Protein AF-A0A973HMV5-F1 (afdb_monomer)

pLDDT: mean 91.81, std 9.18, range [50.28, 97.12]

Radius of gyration: 9.89 Å; Cα contacts (8 Å, |Δi|>4): 31; chains: 1; bounding box: 21×18×23 Å

Structure (mmCIF, N/CA/C/O backbone):
data_AF-A0A973HMV5-F1
#
_entry.id   AF-A0A973HMV5-F1
#
loop_
_atom_site.group_PDB
_atom_site.id
_atom_site.type_symbol
_atom_site.label_atom_id
_atom_site.label_alt_id
_atom_site.label_comp_id
_atom_site.label_asym_id
_atom_site.label_entity_id
_atom_site.label_seq_id
_atom_site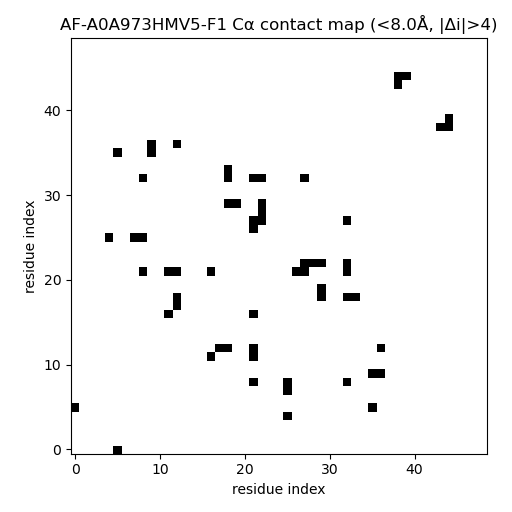.pdbx_PDB_ins_code
_atom_site.Cartn_x
_atom_site.Cartn_y
_atom_site.Cartn_z
_atom_site.occupancy
_atom_site.B_iso_or_equiv
_atom_site.auth_seq_id
_atom_site.auth_comp_id
_atom_site.auth_asym_id
_atom_site.auth_atom_id
_atom_site.pdbx_PDB_model_num
ATOM 1 N N . MET A 1 1 ? 9.392 -0.839 7.764 1.00 78.88 1 MET A N 1
ATOM 2 C CA . MET A 1 1 ? 8.284 -0.088 7.150 1.00 78.88 1 MET A CA 1
ATOM 3 C C . MET A 1 1 ? 7.669 0.730 8.261 1.00 78.88 1 MET A C 1
ATOM 5 O O . MET A 1 1 ? 7.273 0.140 9.260 1.00 78.88 1 MET A O 1
ATOM 9 N N . ASP A 1 2 ? 7.716 2.049 8.147 1.00 89.31 2 ASP A N 1
ATOM 10 C CA . ASP A 1 2 ? 7.158 2.973 9.139 1.00 89.31 2 ASP A CA 1
ATOM 11 C C . ASP A 1 2 ? 5.674 3.276 8.849 1.00 89.31 2 ASP A C 1
ATOM 13 O O . ASP A 1 2 ? 5.118 2.845 7.831 1.00 89.31 2 ASP A O 1
ATOM 17 N N . ARG A 1 3 ? 5.017 3.989 9.774 1.00 90.06 3 ARG A N 1
ATOM 18 C CA . ARG A 1 3 ? 3.594 4.356 9.664 1.00 90.06 3 ARG A CA 1
ATOM 19 C C . ARG A 1 3 ? 3.316 5.176 8.402 1.00 90.06 3 ARG A C 1
ATOM 21 O O . ARG A 1 3 ? 2.316 4.922 7.734 1.00 90.06 3 ARG A O 1
ATOM 28 N N . GLU A 1 4 ? 4.197 6.112 8.061 1.00 92.38 4 GLU A N 1
ATOM 29 C CA . GLU A 1 4 ? 4.045 6.990 6.895 1.00 92.38 4 GLU A CA 1
ATOM 30 C C . GLU A 1 4 ? 4.076 6.190 5.588 1.00 92.38 4 GLU A C 1
ATOM 32 O O . GLU A 1 4 ? 3.231 6.379 4.711 1.00 92.38 4 GLU A O 1
ATOM 37 N N . GLN A 1 5 ? 4.983 5.220 5.480 1.00 92.31 5 GLN A N 1
ATOM 38 C CA . GLN A 1 5 ? 5.097 4.334 4.329 1.00 92.31 5 GLN A CA 1
ATOM 39 C C . GLN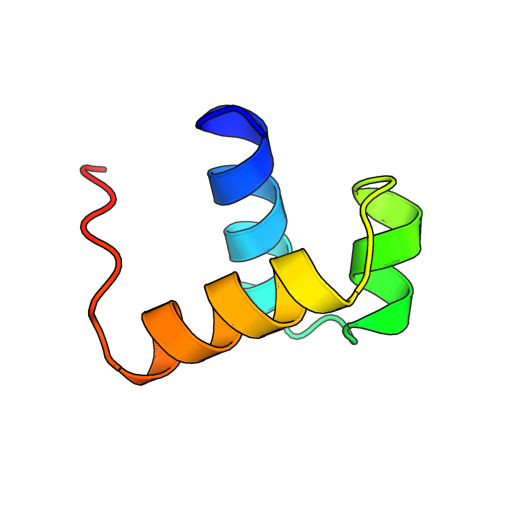 A 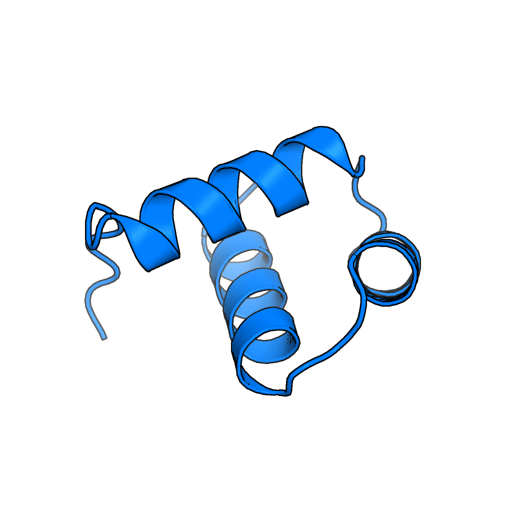1 5 ? 3.861 3.437 4.189 1.00 92.31 5 GLN A C 1
ATOM 41 O O . GLN A 1 5 ? 3.376 3.235 3.072 1.00 92.31 5 GLN A O 1
ATOM 46 N N . VAL A 1 6 ? 3.304 2.937 5.301 1.00 93.38 6 VAL A N 1
ATOM 47 C CA . VAL A 1 6 ? 2.035 2.184 5.285 1.00 93.38 6 VAL A CA 1
ATOM 48 C C . VAL A 1 6 ? 0.894 3.070 4.786 1.00 93.38 6 VAL A C 1
ATOM 50 O O . VAL A 1 6 ? 0.165 2.673 3.876 1.00 93.38 6 VAL A O 1
ATOM 53 N N . GLN A 1 7 ? 0.758 4.279 5.334 1.00 94.06 7 GLN A N 1
ATOM 54 C CA . GLN A 1 7 ? -0.278 5.235 4.931 1.00 94.06 7 GLN A CA 1
ATOM 55 C C . GLN A 1 7 ? -0.153 5.616 3.451 1.00 94.06 7 GLN A C 1
ATOM 57 O O . GLN A 1 7 ? -1.157 5.652 2.735 1.00 94.06 7 GLN A O 1
ATOM 62 N N . TYR A 1 8 ? 1.071 5.820 2.965 1.00 95.44 8 TYR A N 1
ATOM 63 C CA . TYR A 1 8 ? 1.337 6.090 1.558 1.00 95.44 8 TYR A CA 1
ATOM 64 C C . TYR A 1 8 ? 0.904 4.927 0.658 1.00 95.44 8 TYR A C 1
ATOM 66 O O . TYR A 1 8 ? 0.179 5.136 -0.314 1.00 95.44 8 TYR A O 1
ATOM 74 N N . ILE A 1 9 ? 1.268 3.687 1.003 1.00 95.88 9 ILE A N 1
ATOM 75 C CA . ILE A 1 9 ? 0.845 2.498 0.247 1.00 95.88 9 ILE A CA 1
ATOM 76 C C . ILE A 1 9 ? -0.683 2.380 0.222 1.00 95.88 9 ILE A C 1
ATOM 78 O O . ILE A 1 9 ? -1.263 2.081 -0.821 1.00 95.88 9 ILE A O 1
ATOM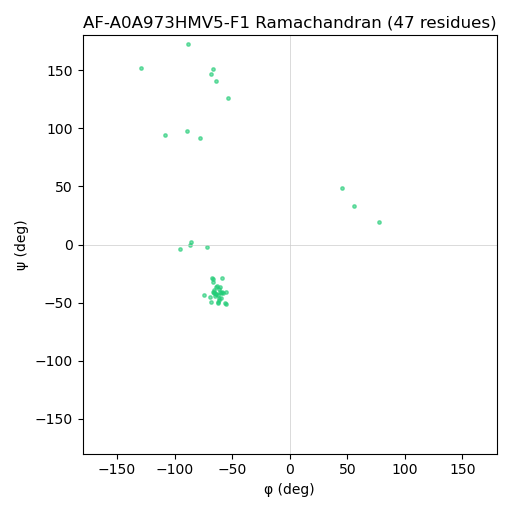 82 N N . ILE A 1 10 ? -1.344 2.648 1.346 1.00 95.31 10 ILE A N 1
ATOM 83 C CA . ILE A 1 10 ? -2.804 2.583 1.458 1.00 95.31 10 ILE A CA 1
ATOM 84 C C . ILE A 1 10 ? -3.480 3.642 0.602 1.00 95.31 10 ILE A C 1
ATOM 86 O O . ILE A 1 10 ? -4.464 3.330 -0.070 1.00 95.31 10 ILE A O 1
ATOM 90 N N . LYS A 1 11 ? -2.937 4.861 0.566 1.00 96.06 11 LYS A N 1
ATOM 91 C CA . LYS A 1 11 ? -3.394 5.903 -0.356 1.00 96.06 11 LYS A CA 1
ATOM 92 C C . LYS A 1 11 ? -3.333 5.407 -1.804 1.00 96.06 11 LYS A C 1
ATOM 94 O O . LYS A 1 11 ? -4.354 5.426 -2.484 1.00 96.06 11 LYS A O 1
ATOM 99 N N . LEU A 1 12 ? -2.192 4.870 -2.241 1.00 97.12 12 LEU A N 1
ATOM 100 C CA . LEU A 1 12 ? -2.031 4.363 -3.611 1.00 97.12 12 LEU A CA 1
ATOM 101 C C . LEU A 1 12 ? -2.963 3.174 -3.926 1.00 97.12 12 LEU A C 1
ATOM 103 O O . LEU A 1 12 ? -3.450 3.042 -5.049 1.00 97.12 12 LEU A O 1
ATOM 107 N N . LEU A 1 13 ? -3.219 2.300 -2.944 1.00 95.75 13 LEU A N 1
ATOM 108 C CA . LEU A 1 13 ? -4.179 1.198 -3.074 1.00 95.75 13 LEU A CA 1
ATOM 109 C C . LEU A 1 13 ? -5.617 1.717 -3.228 1.00 95.75 13 LEU A C 1
ATOM 111 O O . LEU A 1 13 ? -6.356 1.197 -4.063 1.00 95.75 13 LEU A O 1
ATOM 115 N N . ARG A 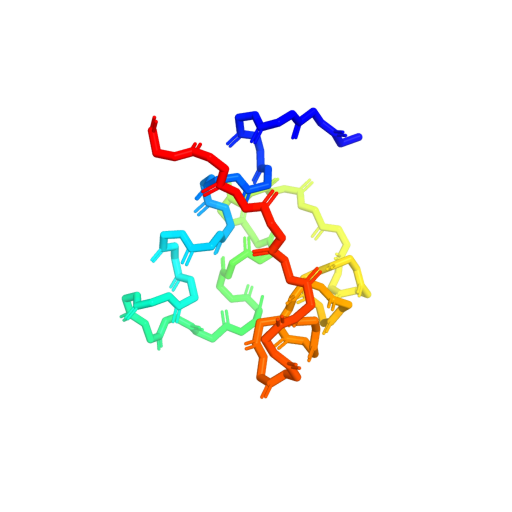1 14 ? -6.008 2.747 -2.464 1.00 94.94 14 ARG A N 1
ATOM 116 C CA . ARG A 1 14 ? -7.326 3.404 -2.569 1.00 94.94 14 ARG A CA 1
ATOM 117 C C . ARG A 1 14 ? -7.503 4.146 -3.894 1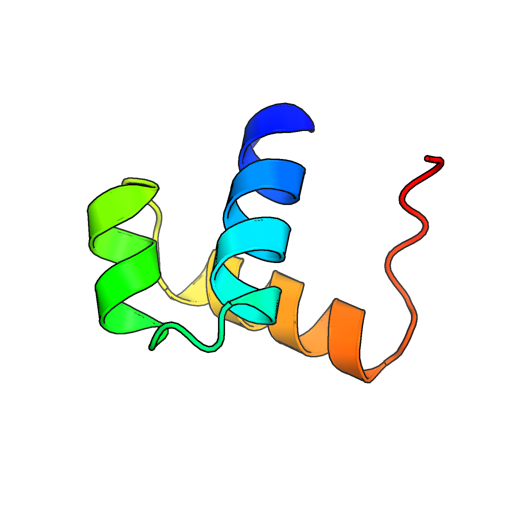.00 94.94 14 ARG A C 1
ATOM 119 O O . ARG A 1 14 ? -8.602 4.158 -4.432 1.00 94.94 14 ARG A O 1
ATOM 126 N N . GLU A 1 15 ? -6.424 4.689 -4.452 1.00 96.75 15 GLU A N 1
ATOM 127 C CA . GLU A 1 15 ? -6.386 5.288 -5.796 1.00 96.75 15 GLU A CA 1
ATOM 128 C C . GLU A 1 15 ? -6.475 4.242 -6.931 1.00 96.75 15 GLU A C 1
ATOM 130 O O . GLU A 1 15 ? -6.486 4.598 -8.109 1.00 96.75 15 GLU A O 1
ATOM 135 N N . GLY A 1 16 ? -6.530 2.943 -6.607 1.00 95.56 16 GLY A N 1
ATOM 136 C CA . GLY A 1 16 ? -6.710 1.868 -7.586 1.00 95.56 16 GLY A CA 1
ATOM 137 C C . GLY A 1 16 ? -5.449 1.520 -8.381 1.00 95.56 16 GLY A C 1
ATOM 138 O O . GLY A 1 16 ? -5.534 0.916 -9.451 1.00 95.56 16 GLY A O 1
ATOM 139 N N . HIS A 1 17 ? -4.260 1.894 -7.900 1.00 96.94 17 HIS A N 1
ATOM 140 C CA . HIS A 1 17 ? -3.014 1.533 -8.572 1.00 96.94 17 HIS A CA 1
ATOM 141 C C . HIS A 1 17 ? -2.717 0.028 -8.499 1.00 96.94 17 HIS A C 1
ATOM 143 O O . HIS A 1 17 ? -2.995 -0.648 -7.508 1.00 96.94 17 HIS A O 1
ATOM 149 N N . SER A 1 18 ? -2.092 -0.506 -9.555 1.00 95.38 18 SER A N 1
ATOM 150 C CA . SER A 1 18 ? -1.639 -1.898 -9.573 1.00 95.38 18 SER A CA 1
ATOM 151 C C . SER A 1 18 ? -0.515 -2.131 -8.560 1.00 95.38 18 SER A C 1
ATOM 153 O O . SER A 1 18 ? 0.309 -1.249 -8.307 1.00 95.38 18 SER A O 1
ATOM 155 N N . LEU A 1 19 ? -0.411 -3.358 -8.040 1.00 94.69 19 LEU A N 1
ATOM 156 C CA . LEU A 1 19 ? 0.649 -3.727 -7.094 1.00 94.69 19 LEU A CA 1
ATOM 157 C C . LEU A 1 19 ? 2.048 -3.442 -7.658 1.00 94.69 19 LEU A C 1
ATOM 159 O O . LEU A 1 19 ? 2.895 -2.910 -6.952 1.00 94.69 19 LEU A O 1
ATOM 163 N N . THR A 1 20 ? 2.275 -3.720 -8.945 1.00 95.06 20 THR A N 1
ATOM 164 C CA . THR A 1 20 ? 3.558 -3.468 -9.622 1.00 95.06 20 THR A CA 1
ATOM 165 C C . THR A 1 20 ? 3.891 -1.984 -9.768 1.00 95.06 20 THR A C 1
ATOM 167 O O . THR A 1 20 ? 5.067 -1.624 -9.809 1.00 95.06 20 THR A O 1
ATOM 170 N N . LYS A 1 21 ? 2.886 -1.103 -9.856 1.00 96.56 21 LYS A N 1
ATOM 171 C CA . LYS A 1 21 ? 3.102 0.349 -9.846 1.00 96.56 21 LYS A CA 1
ATOM 172 C C . LYS A 1 21 ? 3.442 0.828 -8.436 1.00 96.56 21 LYS A C 1
ATOM 174 O O . LYS A 1 21 ? 4.380 1.601 -8.266 1.00 96.56 21 LYS A O 1
ATOM 179 N N . ILE A 1 22 ? 2.726 0.328 -7.431 1.00 97.06 22 ILE A N 1
ATOM 180 C CA . ILE A 1 22 ? 2.937 0.690 -6.024 1.00 97.06 22 ILE A CA 1
ATOM 181 C C . ILE A 1 22 ? 4.333 0.283 -5.554 1.00 97.06 22 ILE A C 1
ATOM 183 O O . ILE A 1 22 ? 5.016 1.085 -4.925 1.00 97.06 22 ILE A O 1
ATOM 187 N N . THR A 1 23 ? 4.799 -0.917 -5.905 1.00 96.19 23 THR A N 1
ATOM 188 C CA . THR A 1 23 ? 6.143 -1.384 -5.526 1.00 96.19 23 THR A CA 1
ATOM 189 C C . THR A 1 23 ? 7.248 -0.496 -6.085 1.00 96.19 23 THR A C 1
ATOM 191 O O . THR A 1 23 ? 8.230 -0.240 -5.391 1.00 96.19 23 THR A O 1
ATOM 194 N N . LYS A 1 24 ? 7.074 0.029 -7.306 1.00 96.25 24 LYS A N 1
ATOM 195 C CA . LYS A 1 24 ? 8.002 0.991 -7.919 1.00 96.25 24 LYS A CA 1
ATOM 196 C C . LYS A 1 24 ? 7.970 2.352 -7.219 1.00 96.25 24 LYS A C 1
ATOM 198 O O . LYS A 1 24 ? 9.030 2.901 -6.939 1.00 96.25 24 LYS A O 1
ATOM 203 N N . LEU A 1 25 ? 6.779 2.880 -6.927 1.00 95.31 25 LEU A N 1
ATOM 204 C CA . LEU A 1 25 ? 6.608 4.196 -6.295 1.00 95.31 25 LEU A CA 1
ATOM 205 C C . LEU A 1 25 ? 7.093 4.211 -4.841 1.00 95.31 25 LEU A C 1
ATOM 207 O O . LEU A 1 25 ? 7.884 5.066 -4.460 1.00 95.31 25 LEU A O 1
ATOM 211 N N . ALA A 1 26 ? 6.658 3.235 -4.045 1.00 92.94 26 ALA A N 1
ATOM 212 C CA . ALA A 1 26 ? 6.994 3.124 -2.627 1.00 92.94 26 ALA A CA 1
ATOM 213 C C . ALA A 1 26 ? 8.328 2.395 -2.368 1.00 92.94 26 ALA A C 1
ATOM 215 O O . ALA A 1 26 ? 8.681 2.177 -1.209 1.00 92.94 26 ALA A O 1
ATOM 216 N N . LYS A 1 27 ? 9.042 1.994 -3.436 1.00 93.94 27 LYS A N 1
ATOM 217 C CA . LYS A 1 27 ? 10.313 1.245 -3.405 1.00 93.94 27 LYS A CA 1
ATOM 218 C C . LYS A 1 27 ? 10.283 0.077 -2.409 1.00 93.94 27 LYS A C 1
ATOM 220 O O . LYS A 1 27 ? 11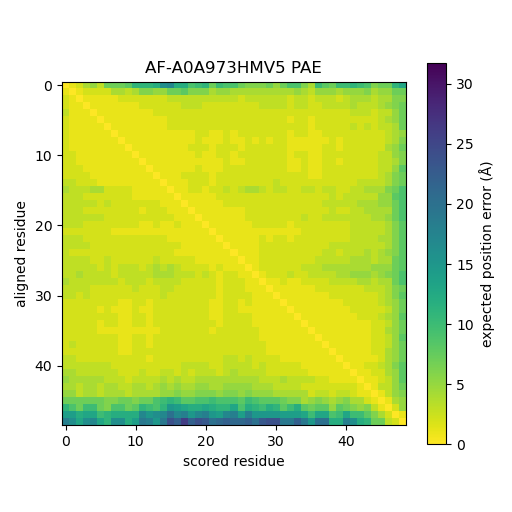.180 -0.080 -1.585 1.00 93.94 27 LYS A O 1
ATOM 225 N N . ILE A 1 28 ? 9.229 -0.736 -2.479 1.00 93.19 28 ILE A N 1
ATOM 226 C CA . ILE A 1 28 ? 8.960 -1.818 -1.523 1.00 93.19 28 ILE A CA 1
ATOM 227 C C . ILE A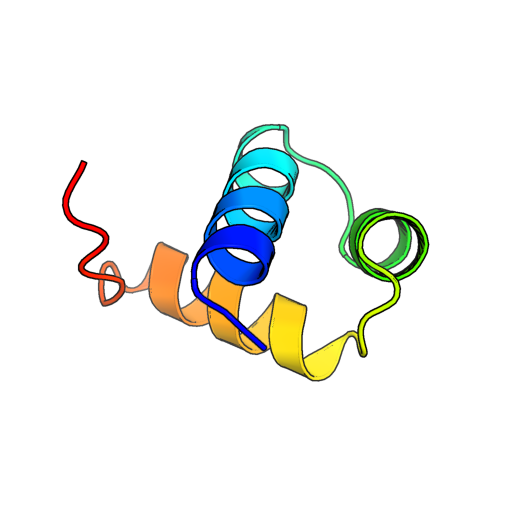 1 28 ? 8.684 -3.145 -2.234 1.00 93.19 28 ILE A C 1
ATOM 229 O O . ILE A 1 28 ? 8.189 -3.179 -3.360 1.00 93.19 28 ILE A O 1
ATOM 233 N N . ASN A 1 29 ? 8.990 -4.257 -1.564 1.00 94.94 29 ASN A N 1
ATOM 234 C CA . ASN A 1 29 ? 8.687 -5.594 -2.065 1.00 94.94 29 ASN A CA 1
ATOM 235 C C . ASN A 1 29 ? 7.163 -5.817 -2.177 1.00 94.94 29 ASN A C 1
ATOM 237 O O . ASN A 1 29 ? 6.389 -5.420 -1.303 1.00 94.94 29 ASN A O 1
ATOM 241 N N . ILE A 1 30 ? 6.742 -6.493 -3.250 1.00 95.81 30 ILE A N 1
ATOM 242 C CA . ILE A 1 30 ? 5.334 -6.780 -3.563 1.00 95.81 30 ILE A CA 1
ATOM 243 C C . ILE A 1 30 ? 4.605 -7.570 -2.472 1.00 95.81 30 ILE A C 1
ATOM 245 O O . ILE A 1 30 ? 3.396 -7.401 -2.298 1.00 95.81 30 ILE A O 1
ATOM 249 N N . MET A 1 31 ? 5.327 -8.394 -1.711 1.00 96.56 31 MET A N 1
ATOM 250 C CA . MET A 1 31 ? 4.780 -9.162 -0.596 1.00 96.56 31 MET A CA 1
ATOM 251 C C . MET A 1 31 ? 4.179 -8.237 0.470 1.00 96.56 31 MET A C 1
ATOM 253 O O . MET A 1 31 ? 3.034 -8.438 0.865 1.00 96.56 31 MET A O 1
ATOM 257 N N . TYR A 1 32 ? 4.881 -7.167 0.858 1.00 95.25 32 TYR A N 1
ATOM 258 C CA . TYR A 1 32 ? 4.383 -6.217 1.860 1.00 95.25 32 TYR A CA 1
ATOM 259 C C . TYR A 1 32 ? 3.122 -5.492 1.387 1.00 95.25 32 TYR A C 1
ATOM 261 O O . TYR A 1 32 ? 2.151 -5.391 2.132 1.00 95.25 32 TYR A O 1
ATOM 269 N N . VAL A 1 33 ? 3.091 -5.056 0.123 1.00 96.00 33 VAL A N 1
ATOM 270 C CA . VAL A 1 33 ? 1.898 -4.423 -0.467 1.00 96.00 33 VAL A CA 1
ATOM 271 C C . VAL A 1 33 ? 0.714 -5.396 -0.479 1.00 96.00 33 VAL A C 1
ATOM 273 O O . VAL A 1 33 ? -0.419 -5.005 -0.202 1.00 96.00 33 VAL A O 1
ATOM 276 N N . SER A 1 34 ? 0.976 -6.675 -0.757 1.00 96.44 34 SER A N 1
ATOM 277 C CA . SER A 1 34 ? -0.046 -7.726 -0.770 1.00 96.44 34 SER A CA 1
ATOM 278 C C . SER A 1 34 ? -0.620 -7.985 0.624 1.00 96.44 34 SER A C 1
ATOM 280 O O . SER A 1 34 ? -1.837 -8.109 0.760 1.00 96.44 34 SER A O 1
ATOM 282 N N . VAL A 1 35 ? 0.227 -8.002 1.660 1.00 95.75 35 VAL A N 1
ATOM 283 C CA . VAL A 1 35 ? -0.206 -8.114 3.061 1.00 95.75 35 VAL A CA 1
ATOM 284 C C . VAL A 1 35 ? -1.076 -6.920 3.448 1.00 95.75 35 VAL A C 1
ATOM 286 O O . VAL A 1 35 ? -2.191 -7.123 3.918 1.00 95.75 35 VAL A O 1
ATOM 289 N N . ILE A 1 36 ? -0.630 -5.689 3.174 1.00 94.69 36 ILE A N 1
ATOM 290 C CA . ILE A 1 36 ? -1.408 -4.474 3.471 1.00 94.69 36 ILE A CA 1
ATOM 291 C C . ILE A 1 36 ? -2.776 -4.539 2.789 1.00 94.69 36 ILE A C 1
ATOM 293 O O . ILE A 1 36 ? -3.799 -4.390 3.450 1.00 94.69 36 ILE A O 1
ATOM 297 N N . ARG A 1 37 ? -2.818 -4.844 1.485 1.00 95.19 37 ARG A N 1
ATOM 298 C CA . ARG A 1 37 ? -4.078 -4.984 0.744 1.00 95.19 37 ARG A CA 1
ATOM 299 C C . ARG A 1 37 ? -4.987 -6.049 1.362 1.00 95.19 37 ARG A C 1
ATOM 301 O O . ARG A 1 37 ? -6.193 -5.831 1.448 1.00 95.19 37 ARG A O 1
ATOM 308 N N . LYS A 1 38 ? -4.440 -7.193 1.782 1.00 95.75 38 LYS A N 1
ATOM 309 C CA . LYS A 1 38 ? -5.233 -8.260 2.406 1.00 95.75 38 LYS A CA 1
ATOM 310 C C . LYS A 1 38 ? -5.828 -7.805 3.738 1.00 95.75 38 LYS A C 1
ATOM 312 O O . LYS A 1 38 ? -7.017 -8.021 3.949 1.00 95.75 38 LYS A O 1
ATOM 317 N N . LEU A 1 39 ? -5.040 -7.137 4.579 1.00 94.88 39 LEU A N 1
ATOM 318 C CA . LEU A 1 39 ? -5.514 -6.591 5.851 1.00 94.88 39 LEU A CA 1
ATOM 319 C C . LEU A 1 39 ? -6.571 -5.491 5.646 1.00 94.88 39 LEU A C 1
ATOM 321 O O . LEU A 1 39 ? -7.538 -5.461 6.396 1.00 94.88 39 LEU A O 1
ATOM 325 N N . MET A 1 40 ? -6.447 -4.653 4.605 1.00 92.38 40 MET A N 1
ATOM 326 C CA . MET A 1 40 ? -7.480 -3.6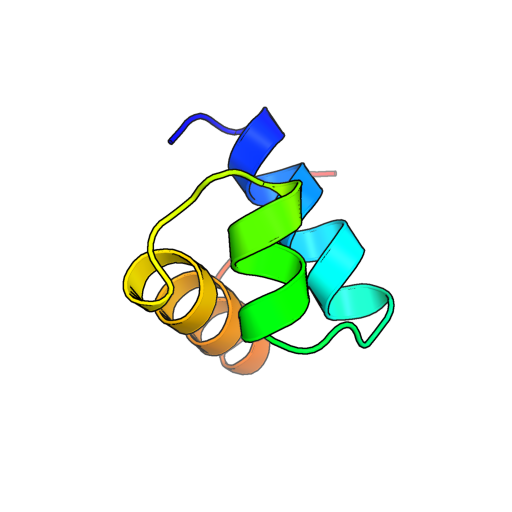69 4.233 1.00 92.38 40 MET A CA 1
ATOM 327 C C . MET A 1 40 ? -8.806 -4.340 3.859 1.00 92.38 40 MET A C 1
ATOM 329 O O . MET A 1 40 ? -9.858 -3.907 4.304 1.00 92.38 40 MET A O 1
ATOM 333 N N . VAL A 1 41 ? -8.764 -5.394 3.037 1.00 93.31 41 VAL A N 1
ATOM 334 C CA . VAL A 1 41 ? -9.974 -6.121 2.602 1.00 93.31 41 VAL A CA 1
ATOM 335 C C . VAL A 1 41 ? -10.651 -6.845 3.768 1.00 93.31 41 VAL A C 1
ATOM 337 O O . VAL A 1 41 ? -11.860 -7.036 3.748 1.00 93.31 41 VAL A O 1
ATOM 340 N N . MET A 1 42 ? -9.875 -7.260 4.769 1.00 96.19 42 MET A N 1
ATOM 341 C CA . MET A 1 42 ? -10.385 -7.898 5.985 1.00 96.19 42 MET A CA 1
ATOM 342 C C . MET A 1 42 ? -10.792 -6.895 7.074 1.00 96.19 42 MET A C 1
ATOM 344 O O . MET A 1 42 ? -11.195 -7.333 8.145 1.00 96.19 42 MET A O 1
ATOM 348 N N . ASP A 1 43 ? -10.647 -5.591 6.824 1.00 91.56 43 ASP A N 1
ATOM 349 C CA . ASP A 1 43 ? -10.888 -4.520 7.799 1.00 91.56 43 ASP A CA 1
ATOM 350 C C . ASP A 1 43 ? -10.077 -4.670 9.107 1.00 91.56 43 ASP A C 1
ATOM 352 O O . ASP A 1 43 ? -10.513 -4.324 10.200 1.00 91.56 43 ASP A O 1
ATOM 356 N N . LEU A 1 44 ? -8.858 -5.217 9.002 1.00 91.44 44 LEU A N 1
ATOM 357 C CA . LEU A 1 44 ? -7.961 -5.463 10.142 1.00 91.44 44 LEU A CA 1
ATOM 358 C C . LEU A 1 44 ? -6.936 -4.344 10.370 1.00 91.44 44 LEU A C 1
ATOM 360 O O . LEU A 1 44 ? -6.145 -4.404 11.310 1.00 91.44 44 LEU A O 1
ATOM 364 N N . LEU A 1 45 ? -6.900 -3.336 9.496 1.00 87.25 45 LEU A N 1
ATOM 365 C CA . LEU A 1 45 ? -6.004 -2.192 9.642 1.00 87.25 45 LEU A CA 1
ATOM 366 C C . LEU A 1 45 ? -6.674 -1.102 10.470 1.00 87.25 45 LEU A C 1
ATOM 368 O O . LEU A 1 45 ? -7.409 -0.271 9.944 1.00 87.25 45 LEU A O 1
ATOM 372 N N . GLN A 1 46 ? -6.348 -1.067 11.757 1.00 79.00 46 GLN A N 1
ATOM 373 C CA . GLN A 1 46 ? -6.670 0.067 12.616 1.00 79.00 46 GLN A CA 1
ATOM 374 C C . GLN A 1 46 ? -5.668 1.188 12.353 1.00 79.00 46 GLN A C 1
ATOM 376 O O . GLN A 1 46 ? -4.575 1.227 12.913 1.00 79.00 46 GLN A O 1
ATOM 381 N N . ILE A 1 47 ? -6.020 2.075 11.429 1.00 70.44 47 ILE A N 1
ATOM 382 C CA . ILE A 1 47 ? -5.244 3.278 11.145 1.00 70.44 47 ILE A CA 1
ATOM 383 C C . ILE A 1 47 ? -6.065 4.417 11.696 1.00 70.44 47 ILE A C 1
ATOM 385 O O . ILE A 1 47 ? -6.990 4.891 11.043 1.00 70.44 47 ILE A O 1
ATOM 389 N N . GLU A 1 48 ? -5.755 4.792 12.931 1.00 58.91 48 GLU A N 1
ATOM 390 C CA . GLU A 1 48 ? -6.297 6.002 13.534 1.00 58.91 48 GLU A CA 1
ATOM 391 C C . GLU A 1 48 ? -6.008 7.177 12.590 1.00 58.91 48 GLU A C 1
ATOM 393 O O . GLU A 1 48 ? -4.867 7.338 12.122 1.00 58.91 48 GLU A O 1
ATOM 398 N N . ALA A 1 49 ? -7.083 7.892 12.244 1.00 50.28 49 ALA A N 1
ATOM 399 C CA . ALA A 1 49 ? -7.080 9.042 11.348 1.00 50.28 49 ALA A CA 1
ATOM 400 C C . ALA A 1 49 ? -6.308 10.217 11.953 1.00 50.28 49 ALA A C 1
ATOM 402 O O . ALA A 1 49 ? -6.416 10.418 13.184 1.00 50.28 49 ALA A O 1
#

Nearest PDB structures (foldseek):
  2r0q-assembly1_F  TM=9.599E-01  e=2.038E-01  Staphylococcus aureus
  7bhy-assembly1_A  TM=6.783E-01  e=6.592E-01  Bacillus subtilis subsp. subtilis str. 168
  1pdn-assembly1_C  TM=9.577E-01  e=2.955E+00  Drosophila melanogaster
  3c57-assembly1_A  TM=6.619E-01  e=1.872E+00  Mycobacterium tuberculosis
  2w29-assembly1_B  TM=5.405E-01  e=6.592E-01  Mycobacterium tuberculosis H37Rv

Sequence (49 aa):
MDREQVQYIIKLLREGHSLTKITKLAKINIMYVSVIRKLMVMDLLQIEA

Mean predicted aligned error: 3.11 Å

Foldseek 3Di:
DDPVLLVVLVVCVVVVDDLVVSCVVSVHDSVVSVVSVVCVVVVNDPDDD

Solvent-accessible surface area (backbone atoms only — not comparable to full-atom values): 3067 Å² total; per-residue (Å²): 134,56,71,67,58,52,52,51,52,51,50,44,51,73,72,66,54,52,67,76,55,47,25,64,75,70,71,44,64,60,64,60,56,51,51,53,52,50,33,55,77,69,71,68,64,87,69,84,128

Secondary structure (DSSP, 8-state):
--HHHHHHHHHHHHTT--HHHHHHHTT--HHHHHHHHHHHHTT------